Protein AF-A0A1G2I3B7-F1 (afdb_monomer_lite)

Foldseek 3Di:
DDWDFDDDPNRGFKIKDALPNQDAAKDWSDDPPFLDTRIGHDYDPPDDDDDDDDDDDDDDDPAKKKKKAWQAAKKKKFTAAQVRHGRDIDIGHHRMMMTGGHGDIDIDGPDPPTDMDMDMDDDDPDDVVHDDDD

Secondary structure (DSSP, 8-state):
---EEEEETTEEEEEEE-GGG--SEEEESS-TTSSS--EEEEPPTT--PPP--PPP------S--EEEEEEESEEEEEEE-TTS-EEEEEEEETT-EEEE-SSEEEEEE-STT-EEEEEE-SS---HHHH----

Structure (mmCIF, N/CA/C/O backbone):
data_AF-A0A1G2I3B7-F1
#
_entry.id   AF-A0A1G2I3B7-F1
#
loop_
_atom_site.group_PDB
_atom_site.id
_atom_site.type_symbol
_atom_site.label_atom_id
_atom_site.label_alt_id
_atom_site.label_comp_id
_atom_site.label_asym_id
_atom_site.label_entity_id
_atom_site.label_seq_id
_atom_site.pdbx_PDB_ins_code
_atom_site.Cartn_x
_atom_site.Cartn_y
_atom_site.Cartn_z
_atom_site.occupancy
_atom_site.B_iso_or_equiv
_atom_site.auth_seq_id
_atom_site.auth_comp_id
_atom_site.auth_asym_id
_atom_site.auth_atom_id
_atom_site.pdbx_PDB_model_num
ATOM 1 N N . MET A 1 1 ? -14.885 -1.883 -4.931 1.00 84.38 1 MET A N 1
ATOM 2 C CA . MET A 1 1 ? -14.230 -1.188 -3.803 1.00 84.38 1 MET A CA 1
ATOM 3 C C . MET A 1 1 ? -13.898 0.222 -4.235 1.00 84.38 1 MET A C 1
ATOM 5 O O . MET A 1 1 ? -13.419 0.400 -5.355 1.00 84.38 1 MET A O 1
ATOM 9 N N . LYS A 1 2 ? -14.116 1.213 -3.370 1.00 89.56 2 LYS A N 1
ATOM 10 C CA . LYS A 1 2 ? -13.680 2.585 -3.633 1.00 89.56 2 LYS A CA 1
ATOM 11 C C . LYS A 1 2 ? -12.221 2.753 -3.206 1.00 89.56 2 LYS A C 1
ATOM 13 O O . LYS A 1 2 ? -11.805 2.272 -2.160 1.00 89.56 2 LYS A O 1
ATOM 18 N N . THR A 1 3 ? -11.433 3.403 -4.054 1.00 95.38 3 THR A N 1
ATOM 19 C CA . THR A 1 3 ? -10.008 3.654 -3.808 1.00 95.38 3 THR A CA 1
ATOM 20 C C . THR A 1 3 ? -9.646 5.054 -4.261 1.00 95.38 3 THR A C 1
ATOM 22 O O . THR A 1 3 ? -10.092 5.486 -5.329 1.00 95.38 3 THR A O 1
ATOM 25 N N . GLU A 1 4 ? -8.776 5.729 -3.523 1.00 97.25 4 GLU A N 1
ATOM 26 C CA . GLU A 1 4 ? -8.125 6.950 -3.986 1.00 97.25 4 GLU A CA 1
ATOM 27 C C . GLU A 1 4 ? -6.779 6.590 -4.620 1.00 97.25 4 GLU A C 1
ATOM 29 O O . GLU A 1 4 ? -5.883 6.095 -3.942 1.00 97.25 4 GLU A O 1
ATOM 34 N N . LYS A 1 5 ? -6.624 6.839 -5.923 1.00 97.56 5 LYS A N 1
ATOM 35 C CA . LYS A 1 5 ? -5.349 6.652 -6.629 1.00 97.56 5 LYS A CA 1
ATOM 36 C C . LYS A 1 5 ? -4.616 7.983 -6.737 1.00 97.56 5 LYS A C 1
ATOM 38 O O . LYS A 1 5 ? -5.190 8.973 -7.186 1.00 97.56 5 LYS A O 1
ATOM 43 N N . ILE A 1 6 ? -3.343 7.986 -6.368 1.00 98.06 6 ILE A N 1
ATOM 44 C CA . ILE A 1 6 ? -2.450 9.144 -6.435 1.00 98.06 6 ILE A CA 1
ATOM 45 C C . ILE A 1 6 ? -1.534 8.923 -7.633 1.00 98.06 6 ILE A C 1
ATOM 47 O O . ILE A 1 6 ? -0.735 7.988 -7.638 1.00 98.06 6 ILE A O 1
ATOM 51 N N . ILE A 1 7 ? -1.718 9.736 -8.675 1.00 97.56 7 ILE A N 1
ATOM 52 C CA . ILE A 1 7 ? -1.172 9.488 -10.013 1.00 97.56 7 ILE A CA 1
ATOM 53 C C . ILE A 1 7 ? -0.323 10.676 -10.458 1.00 97.56 7 ILE A C 1
ATOM 55 O O . ILE A 1 7 ? -0.817 11.802 -10.475 1.00 97.56 7 ILE A O 1
ATOM 59 N N . ASP A 1 8 ? 0.907 10.402 -10.888 1.00 96.94 8 ASP A N 1
ATOM 60 C CA . ASP A 1 8 ? 1.807 11.361 -11.528 1.00 96.94 8 ASP A CA 1
ATOM 61 C C . ASP A 1 8 ? 2.141 10.888 -12.951 1.00 96.94 8 ASP A C 1
ATOM 63 O O . ASP A 1 8 ? 2.674 9.801 -13.136 1.00 96.94 8 ASP A O 1
ATOM 67 N N . ASN A 1 9 ? 1.785 11.666 -13.978 1.00 92.19 9 ASN A N 1
ATOM 68 C CA . ASN A 1 9 ? 2.050 11.349 -15.395 1.00 92.19 9 ASN A CA 1
ATOM 69 C C . ASN A 1 9 ? 1.686 9.906 -15.827 1.00 92.19 9 ASN A C 1
ATOM 71 O O . ASN A 1 9 ? 2.438 9.253 -16.546 1.00 92.19 9 ASN A O 1
ATOM 75 N N . ASN A 1 10 ? 0.509 9.419 -15.414 1.00 91.88 10 ASN A N 1
ATOM 76 C CA . ASN A 1 10 ? 0.007 8.042 -15.601 1.00 91.88 10 ASN A CA 1
ATOM 77 C C . ASN A 1 10 ? 0.694 6.955 -14.755 1.00 91.88 10 ASN A C 1
ATOM 79 O O . ASN A 1 10 ? 0.308 5.791 -14.845 1.00 91.88 10 ASN A O 1
ATOM 83 N N . ASN A 1 11 ? 1.654 7.314 -13.907 1.00 92.56 11 ASN A N 1
ATOM 84 C CA . ASN A 1 11 ? 2.264 6.416 -12.940 1.00 92.56 11 ASN A CA 1
ATOM 85 C C . ASN A 1 11 ? 1.489 6.465 -11.616 1.00 92.56 11 ASN A C 1
ATOM 87 O O . ASN A 1 11 ? 1.306 7.537 -11.039 1.00 92.56 11 ASN A O 1
ATOM 91 N N . ILE A 1 12 ? 1.011 5.321 -11.125 1.00 96.69 12 ILE A N 1
ATOM 92 C CA . ILE A 1 12 ? 0.327 5.260 -9.827 1.00 96.69 12 ILE A CA 1
ATOM 93 C C . ILE A 1 12 ? 1.397 5.230 -8.740 1.00 96.69 12 ILE A C 1
ATOM 95 O O . ILE A 1 12 ? 2.092 4.230 -8.587 1.00 96.69 12 ILE A O 1
ATOM 99 N N . LEU A 1 13 ? 1.525 6.308 -7.974 1.00 97.62 13 LEU A N 1
ATOM 100 C CA . LEU A 1 13 ? 2.475 6.384 -6.863 1.00 97.62 13 LEU A CA 1
ATOM 101 C C . LEU A 1 13 ? 1.954 5.593 -5.663 1.00 97.62 13 LEU A C 1
ATOM 103 O O . LEU A 1 13 ? 2.640 4.719 -5.135 1.00 97.62 13 LEU A O 1
ATOM 107 N N . ALA A 1 14 ? 0.706 5.862 -5.277 1.00 98.31 14 ALA A N 1
ATOM 108 C CA . ALA A 1 14 ? 0.060 5.206 -4.152 1.00 98.31 14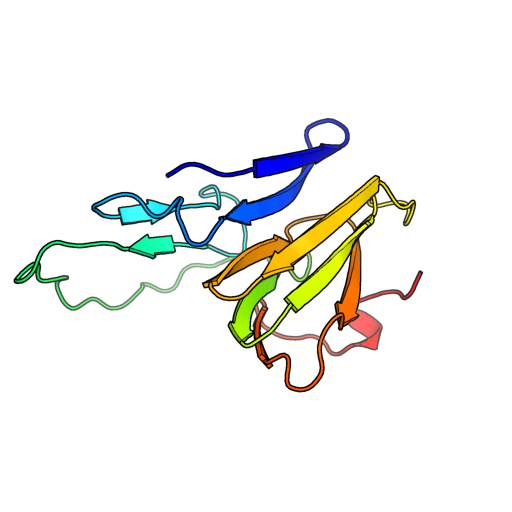 ALA A CA 1
ATOM 109 C C . ALA A 1 14 ? -1.449 5.033 -4.363 1.00 98.31 14 ALA A C 1
ATOM 111 O O . ALA A 1 14 ? -2.078 5.748 -5.149 1.00 98.31 14 ALA A O 1
ATOM 112 N N . ILE A 1 15 ? -2.033 4.091 -3.628 1.00 98.31 15 ILE A N 1
ATOM 113 C CA . ILE A 1 15 ? -3.468 3.820 -3.577 1.00 98.31 15 ILE A CA 1
ATOM 114 C C . ILE A 1 15 ? -3.892 3.794 -2.114 1.00 98.31 15 ILE A C 1
ATOM 116 O O . ILE A 1 15 ? -3.324 3.052 -1.315 1.00 98.31 15 ILE A O 1
ATOM 120 N N . ILE A 1 16 ? -4.892 4.596 -1.768 1.00 98.50 16 ILE A N 1
ATOM 121 C CA . ILE A 1 16 ? -5.444 4.670 -0.419 1.00 98.50 16 ILE A CA 1
ATOM 122 C C . ILE A 1 16 ? -6.801 3.976 -0.399 1.00 98.50 16 ILE A C 1
ATOM 124 O O . ILE A 1 16 ? -7.661 4.237 -1.247 1.00 98.50 16 ILE A O 1
ATOM 128 N N . VAL A 1 17 ? -6.980 3.096 0.581 1.00 98.12 17 VAL A N 1
ATOM 129 C CA . VAL A 1 17 ? -8.239 2.405 0.863 1.00 98.12 17 VAL A CA 1
ATOM 130 C C . VAL A 1 17 ? -8.671 2.794 2.267 1.00 98.12 17 VAL A C 1
ATOM 132 O O . VAL A 1 17 ? -7.965 2.492 3.233 1.00 98.12 17 VAL A O 1
ATOM 135 N N . ARG A 1 18 ? -9.809 3.483 2.375 1.00 97.88 18 ARG A N 1
ATOM 136 C CA . ARG A 1 18 ? -10.359 3.879 3.672 1.00 97.88 18 ARG A CA 1
ATOM 137 C C . ARG A 1 18 ? -11.039 2.705 4.357 1.00 97.88 18 ARG A C 1
ATOM 139 O O . ARG A 1 18 ? -11.548 1.800 3.689 1.00 97.88 18 ARG A O 1
ATOM 146 N N . SER A 1 19 ? -11.054 2.728 5.685 1.00 96.06 19 SER A N 1
ATOM 147 C CA . SER A 1 19 ? -11.672 1.684 6.511 1.00 96.06 19 SER A CA 1
ATOM 148 C C . SER A 1 19 ? -13.129 1.379 6.114 1.00 96.06 19 SER A C 1
ATOM 150 O O . SER A 1 19 ? -13.560 0.227 6.127 1.00 96.06 19 SER A O 1
ATOM 152 N N . GLU A 1 20 ? -13.870 2.403 5.694 1.00 94.88 20 GLU A N 1
ATOM 153 C CA . GLU A 1 20 ? -15.276 2.349 5.299 1.00 94.88 20 GLU A CA 1
ATOM 154 C C . GLU A 1 20 ? -15.514 1.910 3.845 1.00 94.88 20 GLU A C 1
ATOM 156 O O . GLU A 1 20 ? -16.644 1.587 3.483 1.00 94.88 20 GLU A O 1
ATOM 161 N N . ASP A 1 21 ? -14.474 1.872 3.008 1.00 95.12 21 ASP A N 1
ATOM 162 C CA . ASP A 1 21 ? -14.594 1.623 1.564 1.00 95.12 21 ASP A CA 1
ATOM 163 C C . ASP A 1 21 ? -14.543 0.122 1.194 1.00 95.12 21 ASP A C 1
ATOM 165 O O . ASP A 1 21 ? -14.548 -0.250 0.013 1.00 95.12 21 ASP A O 1
ATOM 169 N N . TRP A 1 22 ? -14.510 -0.763 2.196 1.00 92.62 22 TRP A N 1
ATOM 170 C CA . TRP A 1 22 ? -14.508 -2.215 2.011 1.00 92.62 22 TRP A CA 1
ATOM 171 C C . TRP A 1 22 ? -15.869 -2.708 1.505 1.00 92.62 22 TRP A C 1
ATOM 173 O O . TRP A 1 22 ? -16.856 -2.779 2.239 1.00 92.62 22 TRP A O 1
ATOM 183 N N . GLU A 1 23 ? -15.913 -3.128 0.246 1.00 93.38 23 GLU A N 1
ATOM 184 C CA . GLU A 1 23 ? -17.123 -3.667 -0.375 1.00 93.38 23 GLU A CA 1
ATOM 185 C C . GLU A 1 23 ? -17.269 -5.178 -0.179 1.00 93.38 23 GLU A C 1
ATOM 187 O O . GLU A 1 23 ? -16.281 -5.909 -0.084 1.00 93.38 23 GLU A O 1
ATOM 192 N N . VAL A 1 24 ? -18.521 -5.648 -0.176 1.00 94.62 24 VAL A N 1
ATOM 193 C CA . VAL A 1 24 ? -18.857 -7.074 -0.075 1.00 94.62 24 VAL A CA 1
ATOM 194 C C . VAL A 1 24 ? -18.160 -7.874 -1.180 1.00 94.62 24 VAL A C 1
ATOM 196 O O . VAL A 1 24 ? -18.159 -7.486 -2.347 1.00 94.62 24 VAL A O 1
ATOM 199 N N . GLY A 1 25 ? -17.606 -9.031 -0.816 1.00 95.81 25 GLY A N 1
ATOM 200 C CA . GLY A 1 25 ? -16.938 -9.948 -1.738 1.00 95.81 25 GLY A CA 1
ATOM 201 C C . GLY A 1 25 ? -15.416 -9.803 -1.761 1.00 95.81 25 GLY A C 1
ATOM 202 O O . GLY A 1 25 ? -14.801 -9.502 -0.741 1.00 95.81 25 GLY A O 1
ATOM 203 N N . LEU A 1 26 ? -14.822 -10.095 -2.923 1.00 95.44 26 LEU A N 1
ATOM 204 C CA . LEU A 1 26 ? -13.388 -10.011 -3.209 1.00 95.44 26 LEU A CA 1
ATOM 205 C C . LEU A 1 26 ? -13.111 -8.770 -4.045 1.00 95.44 26 LEU A C 1
ATOM 207 O O . LEU A 1 26 ? -13.615 -8.664 -5.160 1.00 95.44 26 LEU A O 1
ATOM 211 N N . ASN A 1 27 ? -12.269 -7.883 -3.536 1.00 95.19 27 ASN A N 1
ATOM 212 C CA . ASN A 1 27 ? -11.826 -6.694 -4.244 1.00 95.19 27 ASN A CA 1
ATOM 213 C C . ASN A 1 27 ? -10.299 -6.600 -4.219 1.00 95.19 27 ASN A C 1
ATOM 215 O O . ASN A 1 27 ? -9.656 -7.159 -3.334 1.00 95.19 27 ASN A O 1
ATOM 219 N N . PHE A 1 28 ? -9.728 -5.865 -5.169 1.00 95.50 28 PHE A N 1
ATOM 220 C CA . PHE A 1 28 ? -8.297 -5.580 -5.223 1.00 95.50 28 PHE A CA 1
ATOM 221 C C . PHE A 1 28 ? -8.076 -4.080 -5.381 1.00 95.50 28 PHE A C 1
ATOM 223 O O . PHE A 1 28 ? -8.786 -3.423 -6.143 1.00 95.50 28 PHE A O 1
ATOM 230 N N . ALA A 1 29 ? -7.117 -3.537 -4.629 1.00 95.19 29 ALA A N 1
ATOM 231 C CA . ALA A 1 29 ? -6.660 -2.159 -4.810 1.00 95.19 29 ALA A CA 1
ATOM 232 C C . ALA A 1 29 ? -5.600 -2.084 -5.917 1.00 95.19 29 ALA A C 1
ATOM 234 O O . ALA A 1 29 ? -5.562 -1.115 -6.673 1.00 95.19 29 ALA A O 1
ATOM 235 N N . SER A 1 30 ? -4.775 -3.127 -6.013 1.00 94.19 30 SER A N 1
ATOM 236 C CA . SER A 1 30 ? -3.751 -3.333 -7.036 1.00 94.19 30 SER A CA 1
ATOM 237 C C . SER A 1 30 ? -4.342 -3.808 -8.367 1.00 94.19 30 SER A C 1
ATOM 239 O O . SER A 1 30 ? -5.437 -4.368 -8.421 1.00 94.19 30 SER A O 1
ATOM 241 N N . SER A 1 31 ? -3.584 -3.606 -9.438 1.00 92.56 31 SER A N 1
ATOM 242 C CA . SER A 1 31 ? -3.773 -4.220 -10.754 1.00 92.56 31 SER A CA 1
ATOM 243 C C . SER A 1 31 ? -2.969 -5.515 -10.883 1.00 92.56 31 SER A C 1
ATOM 245 O O . SER A 1 31 ? -2.034 -5.721 -10.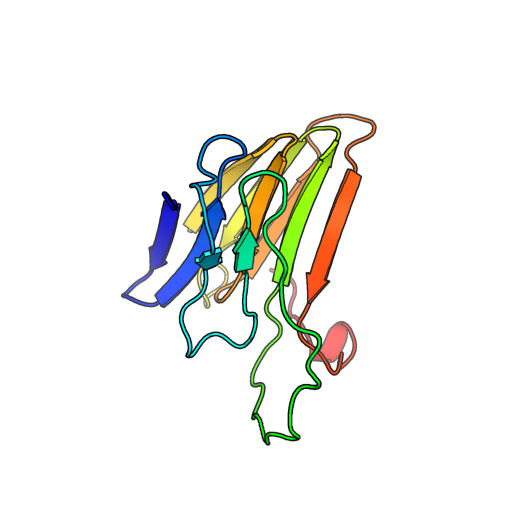120 1.00 92.56 31 SER A O 1
ATOM 247 N N . ASP A 1 32 ? -3.277 -6.360 -11.869 1.00 91.12 32 ASP A N 1
ATOM 248 C CA . ASP A 1 32 ? -2.580 -7.642 -12.096 1.00 91.12 32 ASP A CA 1
ATOM 249 C C . ASP A 1 32 ? -1.073 -7.491 -12.398 1.00 91.12 32 ASP A C 1
ATOM 251 O O . ASP A 1 32 ? -0.301 -8.422 -12.169 1.00 91.12 32 ASP A O 1
ATOM 255 N N . GLU A 1 33 ? -0.650 -6.316 -12.872 1.00 89.44 33 GLU A N 1
ATOM 256 C CA . GLU A 1 33 ? 0.746 -5.998 -13.208 1.00 89.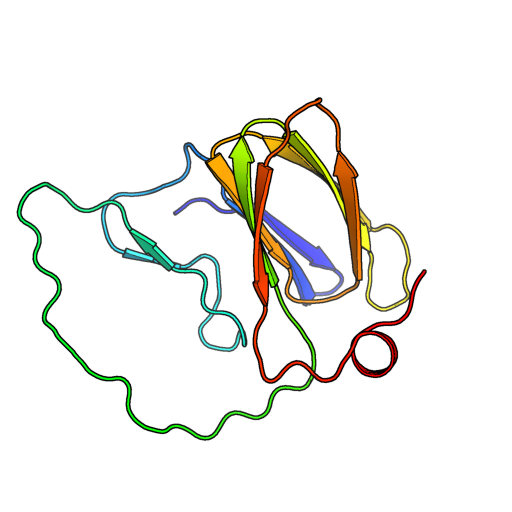44 33 GLU A CA 1
ATOM 257 C C . GLU A 1 33 ? 1.559 -5.496 -11.999 1.00 89.44 33 GLU A C 1
ATOM 259 O O . GLU A 1 33 ? 2.787 -5.410 -12.066 1.00 89.44 33 GLU A O 1
ATOM 264 N N . ASP A 1 34 ? 0.903 -5.166 -10.880 1.00 91.06 34 ASP A N 1
ATOM 265 C CA . ASP A 1 34 ? 1.590 -4.712 -9.671 1.00 91.06 34 ASP A CA 1
ATOM 266 C C . ASP A 1 34 ? 2.286 -5.882 -8.960 1.00 91.06 34 ASP A C 1
ATOM 268 O O . ASP A 1 34 ? 1.710 -6.959 -8.754 1.00 91.06 34 ASP A O 1
ATOM 272 N N . PHE A 1 35 ? 3.527 -5.657 -8.512 1.00 90.75 35 PHE A N 1
ATOM 273 C CA . PHE A 1 35 ? 4.305 -6.677 -7.800 1.00 90.75 35 PHE A CA 1
ATOM 274 C C . PHE A 1 35 ? 3.724 -7.024 -6.436 1.00 90.75 35 PHE A C 1
ATOM 276 O O . PHE A 1 35 ? 3.926 -8.144 -5.955 1.00 90.75 35 PHE A O 1
ATOM 283 N N . ILE A 1 36 ? 3.012 -6.083 -5.816 1.00 93.81 36 ILE A N 1
ATOM 284 C CA . ILE A 1 36 ? 2.216 -6.336 -4.625 1.00 93.81 36 ILE A CA 1
ATOM 285 C C . ILE A 1 36 ? 0.731 -6.404 -4.984 1.00 93.81 36 ILE A C 1
ATOM 287 O O . ILE A 1 36 ? 0.148 -5.466 -5.521 1.00 93.81 36 ILE A O 1
ATOM 291 N N . GLN A 1 37 ? 0.113 -7.539 -4.659 1.00 93.62 37 GLN A N 1
ATOM 292 C CA . GLN A 1 37 ? -1.324 -7.744 -4.811 1.00 93.62 37 GLN A CA 1
ATOM 293 C C . GLN A 1 37 ? -2.023 -7.453 -3.481 1.00 93.62 37 GLN A C 1
ATOM 295 O O . GLN A 1 37 ? -1.887 -8.215 -2.523 1.00 93.62 37 GLN A O 1
ATOM 300 N N . ALA A 1 38 ? -2.771 -6.353 -3.417 1.00 95.25 38 ALA A N 1
ATOM 301 C CA . ALA A 1 38 ? -3.503 -5.927 -2.229 1.00 95.25 38 ALA A CA 1
ATOM 302 C C . ALA A 1 38 ? -4.991 -6.286 -2.371 1.00 95.25 38 ALA A C 1
ATOM 304 O O . ALA A 1 38 ? -5.785 -5.517 -2.922 1.00 95.25 38 ALA A O 1
ATOM 305 N N . GLY A 1 39 ? -5.345 -7.486 -1.903 1.00 95.62 39 GLY A N 1
ATOM 306 C CA . GLY A 1 39 ? -6.713 -8.004 -1.891 1.00 95.62 39 GLY A CA 1
ATOM 307 C C . GLY A 1 39 ? -7.459 -7.691 -0.589 1.00 95.62 39 GLY A C 1
ATOM 308 O O . GLY A 1 39 ? -6.909 -7.843 0.498 1.00 95.62 39 GLY A O 1
ATOM 309 N N . PHE A 1 40 ? -8.730 -7.310 -0.709 1.00 95.88 40 PHE A N 1
ATOM 310 C CA . PHE A 1 40 ? -9.622 -6.915 0.384 1.00 95.88 40 PHE A CA 1
ATOM 311 C C . PHE A 1 40 ? -10.907 -7.726 0.325 1.00 95.88 40 PHE A C 1
ATOM 313 O O . PHE A 1 40 ? -11.585 -7.754 -0.709 1.00 95.88 40 PHE A O 1
ATOM 320 N N . TRP A 1 41 ? -11.222 -8.431 1.413 1.00 94.69 41 TRP A N 1
ATOM 321 C CA . TRP A 1 41 ? -12.334 -9.379 1.454 1.00 94.69 41 TRP A CA 1
ATOM 322 C C . TRP A 1 41 ? -13.333 -8.989 2.537 1.00 94.69 41 TRP A C 1
ATOM 324 O O . TRP A 1 41 ? -12.967 -8.841 3.700 1.00 94.69 41 TRP A O 1
ATOM 334 N N . ASN A 1 42 ? -14.606 -8.909 2.166 1.00 94.94 42 ASN A N 1
ATOM 335 C CA . ASN A 1 42 ? -15.719 -8.726 3.092 1.00 94.94 42 ASN A CA 1
ATOM 336 C C . ASN A 1 42 ? -16.832 -9.711 2.719 1.00 94.94 42 ASN A C 1
ATOM 338 O O . ASN A 1 42 ? -17.789 -9.380 2.020 1.00 94.94 42 ASN A O 1
ATOM 342 N N . TYR A 1 43 ? -16.652 -10.977 3.086 1.00 96.19 43 TYR A N 1
ATOM 343 C CA . TYR A 1 43 ? -17.607 -12.024 2.739 1.00 96.19 43 TYR A CA 1
ATOM 344 C C . TYR A 1 43 ? -18.711 -12.176 3.780 1.00 96.19 43 TYR A C 1
ATOM 346 O O . TYR A 1 43 ? -18.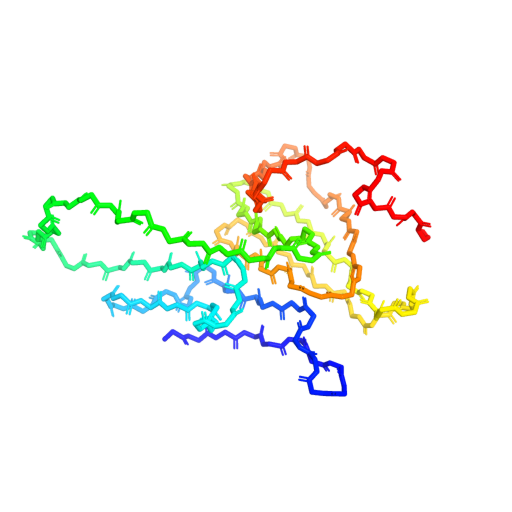482 -12.062 4.984 1.00 96.19 43 TYR A O 1
ATOM 354 N N . GLU A 1 44 ? -19.895 -12.556 3.306 1.00 96.25 44 GLU A N 1
ATOM 355 C CA . GLU A 1 44 ? -20.977 -12.988 4.180 1.00 96.25 44 GLU A CA 1
ATOM 356 C C . GLU A 1 44 ? -20.606 -14.248 4.974 1.00 96.25 44 GLU A C 1
ATOM 358 O O . GLU A 1 44 ? -19.819 -15.107 4.547 1.00 96.25 44 GLU A O 1
ATOM 363 N N . LYS A 1 45 ? -21.234 -14.380 6.145 1.00 97.31 45 LYS A N 1
ATOM 364 C CA . LYS A 1 45 ? -21.048 -15.521 7.039 1.00 97.31 45 LYS A CA 1
ATOM 365 C C . LYS A 1 45 ? -21.321 -16.837 6.304 1.00 97.31 45 LYS A C 1
ATOM 367 O O . LYS A 1 45 ? -22.388 -17.036 5.737 1.00 97.31 45 LYS A O 1
ATOM 372 N N . GLY A 1 46 ? -20.376 -17.769 6.402 1.00 97.19 46 GLY A N 1
ATOM 373 C CA . GLY A 1 46 ? -20.488 -19.105 5.810 1.00 97.19 46 GLY A CA 1
ATOM 374 C C . GLY A 1 46 ? -19.854 -19.239 4.425 1.00 97.19 46 GLY A C 1
ATOM 375 O O . GLY A 1 46 ? -19.734 -20.364 3.940 1.00 97.19 46 GLY A O 1
ATOM 376 N N . LYS A 1 47 ? -19.380 -18.146 3.806 1.00 97.38 47 LYS A N 1
ATOM 377 C CA . LYS A 1 47 ? -18.552 -18.241 2.599 1.00 97.38 47 LYS A CA 1
ATOM 378 C C . LYS A 1 47 ? -17.295 -19.062 2.892 1.00 97.38 47 LYS A C 1
ATOM 380 O O . LYS A 1 47 ? -16.540 -18.758 3.810 1.00 97.38 47 LYS A O 1
ATOM 385 N N . GLN A 1 48 ? -17.059 -20.079 2.071 1.00 96.31 48 GLN A N 1
ATOM 386 C CA . GLN A 1 48 ? -15.837 -20.875 2.103 1.00 96.31 48 GLN A CA 1
ATOM 387 C C . GLN A 1 48 ? -14.943 -20.501 0.923 1.00 96.31 48 GLN A C 1
ATOM 389 O O . GLN A 1 48 ? -15.406 -20.398 -0.217 1.00 96.31 48 GLN A O 1
ATOM 394 N N . LEU A 1 49 ? -13.657 -20.309 1.209 1.00 95.44 49 LEU A N 1
ATOM 395 C CA . LEU A 1 49 ? -12.603 -20.228 0.206 1.00 95.44 49 LEU A CA 1
ATOM 396 C C . LEU A 1 49 ? -11.936 -21.595 0.145 1.00 95.44 49 LEU A C 1
ATOM 398 O O . LEU A 1 49 ? -11.471 -22.103 1.166 1.00 95.44 49 LEU A O 1
ATOM 402 N N . LEU A 1 50 ? -11.950 -22.215 -1.034 1.00 97.06 50 LEU A N 1
ATOM 403 C CA . LEU A 1 50 ? -11.395 -23.553 -1.194 1.00 97.06 50 LEU A CA 1
ATOM 404 C C . LEU A 1 50 ? -9.878 -23.527 -0.936 1.00 97.06 50 LEU A C 1
ATOM 406 O O . LEU A 1 50 ? -9.200 -22.627 -1.447 1.00 97.06 50 LEU A O 1
ATOM 410 N N . PRO A 1 51 ? -9.332 -24.501 -0.183 1.00 97.69 51 PRO A N 1
ATOM 411 C CA . PRO A 1 51 ? -7.893 -24.632 -0.002 1.00 97.69 51 PRO A CA 1
ATOM 412 C C . PRO A 1 51 ? -7.180 -24.773 -1.349 1.00 97.69 51 PRO A C 1
ATOM 414 O O . PRO A 1 51 ? -7.613 -25.541 -2.208 1.00 97.69 51 PRO A O 1
ATOM 417 N N . HIS A 1 52 ? -6.081 -24.048 -1.529 1.00 97.50 52 HIS A N 1
ATOM 418 C CA . HIS A 1 52 ? -5.250 -24.118 -2.727 1.00 97.50 52 HIS A CA 1
ATOM 419 C C . HIS A 1 52 ? -3.791 -23.801 -2.389 1.00 97.50 52 HIS A C 1
ATOM 421 O O . HIS A 1 52 ? -3.491 -23.215 -1.351 1.00 97.50 52 HIS A O 1
ATOM 427 N N . ILE A 1 53 ? -2.886 -24.209 -3.278 1.00 97.44 53 ILE A N 1
ATOM 428 C CA . ILE A 1 53 ? -1.458 -23.890 -3.227 1.00 97.44 53 ILE A CA 1
ATOM 429 C C . ILE A 1 53 ? -1.141 -23.086 -4.485 1.00 97.44 53 ILE A C 1
ATOM 431 O O . ILE A 1 53 ? -1.576 -23.448 -5.580 1.00 97.44 53 ILE A O 1
ATOM 435 N N . HIS A 1 54 ? -0.405 -21.987 -4.337 1.00 96.00 54 HIS A N 1
ATOM 436 C CA . HIS A 1 54 ? 0.055 -21.216 -5.486 1.00 96.00 54 HIS A CA 1
ATOM 437 C C . HIS A 1 54 ? 1.139 -21.984 -6.247 1.00 96.00 54 HIS A C 1
ATOM 439 O O . HIS A 1 54 ? 2.057 -22.540 -5.645 1.00 96.00 54 HIS A O 1
ATOM 445 N N . LEU A 1 55 ? 1.029 -22.000 -7.575 1.00 97.12 55 LEU A N 1
ATOM 446 C CA . LEU A 1 55 ? 2.031 -22.606 -8.446 1.00 97.12 55 LEU A CA 1
ATOM 447 C C . LEU A 1 55 ? 3.294 -21.743 -8.497 1.00 97.12 55 LEU A C 1
ATOM 449 O O . LEU A 1 55 ? 3.233 -20.517 -8.364 1.00 97.12 55 LEU A O 1
ATOM 453 N N . GLU A 1 56 ? 4.434 -22.387 -8.741 1.00 96.06 56 GLU A N 1
ATOM 454 C CA . GLU A 1 56 ? 5.665 -21.668 -9.042 1.00 96.06 56 GLU A CA 1
ATOM 455 C C . GLU A 1 56 ? 5.481 -20.827 -10.308 1.00 96.06 56 GLU A C 1
ATOM 457 O O . GLU A 1 56 ? 5.082 -21.320 -11.364 1.00 96.06 56 GLU A O 1
ATOM 462 N N . ALA A 1 57 ? 5.791 -19.540 -10.195 1.00 92.06 57 ALA A N 1
ATOM 463 C CA . ALA A 1 57 ? 5.760 -18.598 -11.299 1.00 92.06 57 ALA A CA 1
ATOM 464 C C . ALA A 1 57 ? 6.995 -17.706 -11.208 1.00 92.06 57 ALA A C 1
ATOM 466 O O . ALA A 1 57 ? 7.269 -17.113 -10.160 1.00 92.06 57 ALA A O 1
ATOM 467 N N . LYS A 1 58 ? 7.744 -17.609 -12.310 1.00 92.31 58 LYS A N 1
ATOM 468 C CA . LYS A 1 58 ? 8.862 -16.668 -12.410 1.00 92.31 58 LYS A CA 1
ATOM 469 C C . LYS A 1 58 ? 8.306 -15.248 -12.490 1.00 92.31 58 LYS A C 1
ATOM 471 O O . LYS A 1 58 ? 7.407 -14.989 -13.283 1.00 92.31 58 LYS A O 1
ATOM 476 N N . ARG A 1 59 ? 8.856 -14.352 -11.673 1.00 89.25 59 ARG A N 1
ATOM 477 C CA . ARG A 1 59 ? 8.538 -12.920 -11.639 1.00 89.25 59 ARG A CA 1
ATOM 478 C C . ARG A 1 59 ? 9.850 -12.148 -11.560 1.00 89.25 59 ARG A C 1
ATOM 480 O O . ARG A 1 59 ? 10.751 -12.568 -10.836 1.00 89.25 59 ARG A O 1
ATOM 487 N N . GLU A 1 60 ? 9.966 -11.060 -12.304 1.00 88.19 60 GLU A N 1
ATOM 488 C CA . GLU A 1 60 ? 11.101 -10.138 -12.216 1.00 88.19 60 GLU A CA 1
ATOM 489 C C . GLU A 1 60 ? 10.688 -8.955 -11.356 1.00 88.19 60 GLU A C 1
ATOM 491 O O . GLU A 1 60 ? 9.733 -8.296 -11.711 1.00 88.19 60 GLU A O 1
ATOM 496 N N . ILE A 1 61 ? 11.381 -8.677 -10.252 1.00 87.94 61 ILE A N 1
ATOM 497 C CA . ILE A 1 61 ? 11.036 -7.577 -9.346 1.00 87.94 61 ILE A CA 1
ATOM 498 C C . ILE A 1 61 ? 12.100 -6.495 -9.477 1.00 87.94 61 ILE A C 1
ATOM 500 O O . ILE A 1 61 ? 13.262 -6.725 -9.147 1.00 87.94 61 ILE A O 1
ATOM 504 N N . LEU A 1 62 ? 11.696 -5.318 -9.950 1.00 89.19 62 LEU A N 1
ATOM 505 C CA . LEU A 1 62 ? 12.622 -4.211 -10.213 1.00 89.19 62 LEU A CA 1
ATOM 506 C C . LEU A 1 62 ? 12.808 -3.279 -9.013 1.00 89.19 62 LEU A C 1
ATOM 508 O O . LEU A 1 62 ? 13.813 -2.577 -8.931 1.00 89.19 62 LEU A O 1
ATOM 512 N N . LYS A 1 63 ? 11.835 -3.250 -8.101 1.00 90.38 63 LYS A N 1
ATOM 513 C CA . LYS A 1 63 ? 11.846 -2.397 -6.913 1.00 90.38 63 LYS A CA 1
ATOM 514 C C . LYS A 1 63 ? 10.933 -2.931 -5.821 1.00 90.38 63 LYS A C 1
ATOM 516 O O . LYS A 1 63 ? 10.052 -3.761 -6.071 1.00 90.38 63 LYS A O 1
ATOM 521 N N . THR A 1 64 ? 11.147 -2.406 -4.625 1.00 93.62 64 THR A N 1
ATOM 522 C CA . THR A 1 64 ? 10.290 -2.659 -3.478 1.00 93.62 64 THR A CA 1
ATOM 523 C C . THR A 1 64 ? 9.036 -1.792 -3.550 1.00 93.62 64 THR A C 1
ATOM 525 O O . THR A 1 64 ? 9.098 -0.593 -3.808 1.00 93.62 64 THR A O 1
ATOM 528 N N . GLN A 1 65 ? 7.902 -2.440 -3.340 1.00 95.50 65 GLN A N 1
ATOM 529 C CA . GLN A 1 65 ? 6.566 -1.904 -3.153 1.00 95.50 65 GLN A CA 1
ATOM 530 C C . GLN A 1 65 ? 6.082 -2.363 -1.784 1.00 95.50 65 GLN A C 1
ATOM 532 O O . GLN A 1 65 ? 6.482 -3.424 -1.288 1.00 95.50 65 GLN A O 1
ATOM 537 N N . GLU A 1 66 ? 5.202 -1.587 -1.171 1.00 96.94 66 GLU A N 1
ATOM 538 C CA . GLU A 1 66 ? 4.750 -1.888 0.179 1.00 96.94 66 GLU A CA 1
ATOM 539 C C . GLU A 1 66 ? 3.291 -1.558 0.419 1.00 96.94 66 GLU A C 1
ATOM 541 O O . GLU A 1 66 ? 2.698 -0.690 -0.215 1.00 96.94 66 GLU A O 1
ATOM 546 N N . VAL A 1 67 ? 2.720 -2.280 1.371 1.00 98.38 67 VAL A N 1
ATOM 547 C CA . VAL A 1 67 ? 1.401 -2.028 1.924 1.00 98.38 67 VAL A CA 1
ATOM 548 C C . VAL A 1 67 ? 1.572 -1.736 3.400 1.00 98.38 67 VAL A C 1
ATOM 550 O O . VAL A 1 67 ? 2.232 -2.500 4.108 1.00 98.38 67 VAL A O 1
ATOM 553 N N . ILE A 1 68 ? 0.934 -0.670 3.869 1.00 98.69 68 ILE A N 1
ATOM 554 C CA . ILE A 1 68 ? 0.775 -0.404 5.293 1.00 98.69 68 ILE A CA 1
ATOM 555 C C . ILE A 1 68 ? -0.695 -0.495 5.676 1.00 98.69 68 ILE A C 1
ATOM 557 O O . ILE A 1 68 ? -1.557 0.009 4.961 1.00 98.69 68 ILE A O 1
ATOM 561 N N . PHE A 1 69 ? -0.971 -1.100 6.823 1.00 98.69 69 PHE A N 1
ATOM 562 C CA . PHE A 1 69 ? -2.287 -1.125 7.448 1.00 98.69 69 PHE A CA 1
ATOM 563 C C . PHE A 1 69 ? -2.197 -0.496 8.835 1.00 98.69 69 PHE A C 1
ATOM 565 O O . PHE A 1 69 ? -1.390 -0.927 9.670 1.00 98.69 69 PHE A O 1
ATOM 572 N N . VAL A 1 70 ? -3.033 0.508 9.093 1.00 98.75 70 VAL A N 1
ATOM 573 C CA . VAL A 1 70 ? -3.074 1.184 10.389 1.00 98.75 70 VAL A CA 1
ATOM 574 C C . VAL A 1 70 ? -3.918 0.359 11.352 1.00 98.75 70 VAL A C 1
ATOM 576 O O . VAL A 1 70 ? -5.146 0.377 11.317 1.00 98.75 70 VAL A O 1
ATOM 579 N N . LYS A 1 71 ? -3.264 -0.377 12.249 1.00 98.56 71 LYS A N 1
ATOM 580 C CA . LYS A 1 71 ? -3.961 -1.184 13.255 1.00 98.56 71 LYS A CA 1
ATOM 581 C C . LYS A 1 71 ? -4.549 -0.326 14.378 1.00 98.56 71 LYS A C 1
ATOM 583 O O . LYS A 1 71 ? -5.616 -0.658 14.887 1.00 98.56 71 LYS A O 1
ATOM 588 N N . ASN A 1 72 ? -3.841 0.728 14.781 1.00 98.56 72 ASN A N 1
ATOM 589 C CA . ASN A 1 72 ? -4.229 1.658 15.845 1.00 98.56 72 ASN A CA 1
ATOM 590 C C . ASN A 1 72 ? -3.556 3.022 15.622 1.00 98.56 72 ASN A C 1
ATOM 592 O O . ASN A 1 72 ? -2.417 3.045 15.155 1.00 98.56 72 ASN A O 1
ATOM 596 N N . GLY A 1 73 ? -4.212 4.117 16.013 1.00 98.50 73 GLY A N 1
ATOM 597 C CA . GLY A 1 73 ? -3.681 5.484 15.909 1.00 98.50 73 GLY A CA 1
ATOM 598 C C . GLY A 1 73 ? -3.753 6.064 14.495 1.00 98.50 73 GLY A C 1
ATOM 599 O O . GLY A 1 73 ? -4.638 5.697 13.714 1.00 98.50 73 GLY A O 1
ATOM 600 N N . SER A 1 74 ? -2.821 6.961 14.164 1.00 98.81 74 SER A N 1
ATOM 601 C CA . SER A 1 74 ? -2.774 7.632 12.862 1.00 98.81 74 SER A CA 1
ATOM 602 C C . SER A 1 74 ? -1.370 8.101 12.459 1.00 98.81 74 SER A C 1
ATOM 604 O O . SER A 1 74 ? -0.477 8.316 13.288 1.00 98.81 74 SER A O 1
ATOM 606 N N . LEU A 1 75 ? -1.161 8.246 11.149 1.00 98.81 75 LEU A N 1
ATOM 607 C CA . LEU A 1 75 ? 0.067 8.785 10.562 1.00 98.81 75 LEU A CA 1
ATOM 608 C C . LEU A 1 75 ? -0.227 9.645 9.332 1.00 98.81 75 LEU A C 1
ATOM 610 O O . LEU A 1 75 ? -1.233 9.439 8.655 1.00 98.81 75 LEU A O 1
ATOM 614 N N . ARG A 1 76 ? 0.685 10.560 8.998 1.00 98.81 76 ARG A N 1
ATOM 615 C CA . ARG A 1 76 ? 0.738 11.234 7.697 1.00 98.81 76 ARG A CA 1
ATOM 616 C C . ARG A 1 76 ? 1.734 10.512 6.799 1.00 98.81 76 ARG A C 1
ATOM 618 O O . ARG A 1 76 ? 2.896 10.363 7.164 1.00 98.81 76 ARG A O 1
ATOM 625 N N . ALA A 1 77 ? 1.286 10.089 5.625 1.00 98.75 77 ALA A N 1
ATOM 626 C CA . ALA A 1 77 ? 2.127 9.596 4.549 1.00 98.75 77 ALA A CA 1
ATOM 627 C C . ALA A 1 77 ? 2.432 10.735 3.572 1.00 98.75 77 ALA A C 1
ATOM 629 O O . ALA A 1 77 ? 1.529 11.261 2.922 1.00 98.75 77 ALA A O 1
ATOM 630 N N . ASP A 1 78 ? 3.704 11.098 3.463 1.00 98.69 78 ASP A N 1
ATOM 631 C CA . ASP A 1 78 ? 4.213 12.033 2.465 1.00 98.69 78 ASP A CA 1
ATOM 632 C C . ASP A 1 78 ? 4.651 11.236 1.237 1.00 98.69 78 ASP A C 1
ATOM 634 O O . ASP A 1 78 ? 5.486 10.345 1.348 1.00 98.69 78 ASP A O 1
ATOM 638 N N . ILE A 1 79 ? 4.071 11.526 0.076 1.00 98.56 79 ILE A N 1
ATOM 639 C CA . ILE A 1 79 ? 4.276 10.805 -1.185 1.00 98.56 79 ILE A CA 1
ATOM 640 C C . ILE A 1 79 ? 5.053 11.704 -2.134 1.00 98.56 79 ILE A C 1
ATOM 642 O O . ILE A 1 79 ? 4.711 12.875 -2.311 1.00 98.56 79 ILE A O 1
ATOM 646 N N . PHE A 1 80 ? 6.076 11.147 -2.769 1.00 98.25 80 PHE A N 1
ATOM 647 C CA . PHE A 1 80 ? 7.030 11.842 -3.620 1.00 98.25 80 PHE A CA 1
ATOM 648 C C . PHE A 1 80 ? 7.034 11.248 -5.031 1.00 98.25 80 PHE A C 1
ATOM 650 O O . PHE A 1 80 ? 6.795 10.054 -5.206 1.00 98.25 80 PHE A O 1
ATOM 657 N N . THR A 1 81 ? 7.349 12.069 -6.032 1.00 96.94 81 THR A N 1
ATOM 658 C CA . THR A 1 81 ? 7.603 11.607 -7.407 1.00 96.94 81 THR A CA 1
ATOM 659 C C . THR A 1 81 ? 8.886 10.770 -7.482 1.00 96.94 81 THR A C 1
ATOM 661 O O . THR A 1 81 ? 9.674 10.734 -6.532 1.00 96.94 81 THR A O 1
ATOM 664 N N . ASP A 1 82 ? 9.144 10.129 -8.625 1.00 92.62 82 ASP A N 1
ATOM 665 C CA . ASP A 1 82 ? 10.381 9.362 -8.857 1.00 92.62 82 ASP A CA 1
ATOM 666 C C . ASP A 1 82 ? 11.651 10.251 -8.810 1.00 92.62 82 ASP A C 1
ATOM 668 O O . ASP A 1 82 ? 12.747 9.773 -8.517 1.00 92.62 82 ASP A O 1
ATOM 672 N N . GLU A 1 83 ? 11.522 11.569 -9.015 1.00 94.12 83 GLU A N 1
ATOM 673 C CA . GLU A 1 83 ? 12.606 12.547 -8.834 1.00 94.12 83 GLU A CA 1
ATOM 674 C C . GLU A 1 83 ? 12.789 13.004 -7.375 1.00 94.12 83 GLU A C 1
ATOM 676 O O . GLU A 1 83 ? 13.644 13.850 -7.101 1.00 94.12 83 GLU A O 1
ATOM 681 N N . GLY A 1 84 ? 11.999 12.477 -6.436 1.00 95.38 84 GLY A N 1
ATOM 682 C CA . GLY A 1 84 ? 12.080 12.808 -5.013 1.00 95.38 84 GLY A CA 1
ATOM 683 C C . GLY A 1 84 ? 11.434 14.144 -4.635 1.00 95.38 84 GLY A C 1
ATOM 684 O O . GLY A 1 84 ? 11.773 14.717 -3.602 1.00 95.38 84 GLY A O 1
ATOM 685 N N . LYS A 1 85 ? 10.519 14.677 -5.454 1.00 97.06 85 LYS A N 1
ATOM 686 C CA . LYS A 1 85 ? 9.754 15.891 -5.121 1.00 97.06 85 LYS A CA 1
ATOM 687 C C . LYS A 1 85 ? 8.478 15.522 -4.383 1.00 97.06 85 LYS A C 1
ATOM 689 O O . LYS A 1 85 ? 7.772 14.626 -4.831 1.00 97.06 85 LYS A O 1
ATOM 694 N N . LEU A 1 86 ? 8.154 16.229 -3.298 1.00 98.00 86 LEU A N 1
ATOM 695 C CA . LEU A 1 86 ? 6.890 16.027 -2.588 1.00 98.00 86 LEU A CA 1
ATOM 696 C C . LEU A 1 86 ? 5.718 16.261 -3.552 1.00 98.00 86 LEU A C 1
ATOM 698 O O . LEU A 1 86 ? 5.603 17.333 -4.146 1.00 98.00 86 LEU A O 1
ATOM 702 N N . PHE A 1 87 ? 4.870 15.250 -3.696 1.00 98.12 87 PHE A N 1
ATOM 703 C CA . PHE A 1 87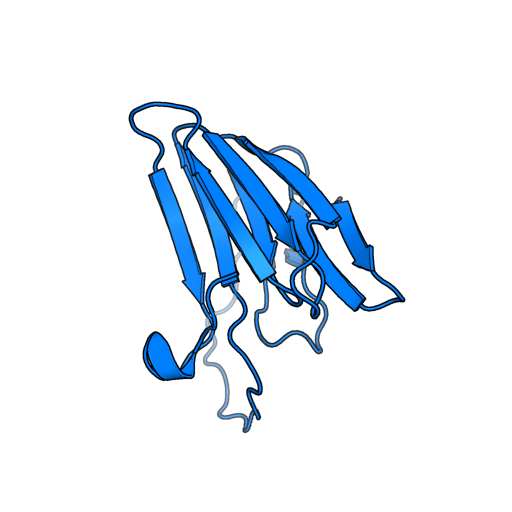 ? 3.708 15.251 -4.574 1.00 98.12 87 PHE A CA 1
ATOM 704 C C . PHE A 1 87 ? 2.417 15.485 -3.786 1.00 98.12 87 PHE A C 1
ATOM 706 O O . PHE A 1 87 ? 1.617 16.350 -4.143 1.00 98.12 87 PHE A O 1
ATOM 713 N N . LYS A 1 88 ? 2.207 14.729 -2.700 1.00 98.31 88 LYS A N 1
ATOM 714 C CA . LYS A 1 88 ? 1.003 14.820 -1.863 1.00 98.31 88 LYS A CA 1
ATOM 715 C C . LYS A 1 88 ? 1.257 14.267 -0.464 1.00 98.31 88 LYS A C 1
ATOM 717 O O . LYS A 1 88 ? 1.988 13.298 -0.326 1.00 98.31 88 LYS A O 1
ATOM 722 N N . SER A 1 89 ? 0.579 14.816 0.538 1.00 98.56 89 SER A N 1
ATOM 723 C CA . SER A 1 89 ? 0.502 14.230 1.879 1.00 98.56 89 SER A CA 1
ATOM 724 C C . SER A 1 89 ? -0.906 13.704 2.148 1.00 98.56 89 SER A C 1
ATOM 726 O O . SER A 1 89 ? -1.889 14.352 1.778 1.00 98.56 89 SER A O 1
ATOM 728 N N . VAL A 1 90 ? -1.014 12.536 2.780 1.00 98.56 90 VAL A N 1
ATOM 729 C CA . VAL A 1 90 ? -2.290 11.906 3.143 1.00 98.56 90 VAL A CA 1
ATOM 730 C C . VAL A 1 90 ? -2.232 11.395 4.571 1.00 98.56 90 VAL A C 1
ATOM 732 O O . VAL A 1 90 ? -1.333 10.640 4.923 1.00 98.56 90 VAL A O 1
ATOM 735 N N . GLU A 1 91 ? -3.209 11.769 5.388 1.00 98.75 91 GLU A N 1
ATOM 736 C CA . GLU A 1 91 ? -3.387 11.180 6.714 1.00 98.75 91 GLU A CA 1
ATOM 737 C C . GLU A 1 91 ? -4.141 9.852 6.605 1.00 98.75 91 GLU A C 1
ATOM 739 O O . GLU A 1 91 ? -5.120 9.732 5.858 1.00 98.75 91 GLU A O 1
ATOM 744 N N . LEU A 1 92 ? -3.650 8.850 7.329 1.00 98.75 92 LEU A N 1
ATOM 745 C CA . LEU A 1 92 ? -4.223 7.517 7.447 1.00 98.75 92 LEU A CA 1
ATOM 746 C C . LEU A 1 92 ? -4.541 7.260 8.913 1.00 98.75 92 LEU A C 1
ATOM 748 O O . LEU A 1 92 ? -3.677 7.420 9.779 1.00 98.75 92 LEU A O 1
ATOM 752 N N . HIS A 1 93 ? -5.772 6.839 9.172 1.00 98.69 93 HIS A N 1
ATOM 753 C CA . HIS A 1 93 ? -6.263 6.541 10.513 1.00 98.69 93 HIS A CA 1
ATOM 754 C C . HIS A 1 93 ? -6.479 5.041 10.685 1.00 98.69 93 HIS A C 1
ATOM 756 O O . HIS A 1 93 ? -6.347 4.264 9.742 1.00 98.69 93 HIS A O 1
ATOM 762 N N . GLN A 1 94 ? -6.813 4.624 11.903 1.00 98.69 94 GLN A N 1
ATOM 763 C CA . GLN A 1 94 ? -7.129 3.238 12.220 1.00 98.69 94 GLN A CA 1
ATOM 764 C C . GLN A 1 94 ? -8.080 2.596 11.193 1.00 98.69 94 GLN A C 1
ATOM 766 O O . GLN A 1 94 ? -9.177 3.085 10.946 1.00 98.69 94 GLN A O 1
ATOM 771 N N . GLY A 1 95 ? -7.665 1.451 10.650 1.00 98.19 95 GLY A N 1
ATOM 772 C CA . GLY A 1 95 ? -8.392 0.696 9.631 1.00 98.19 95 GLY A CA 1
ATOM 773 C C . GLY A 1 95 ? -8.035 1.069 8.190 1.00 98.19 95 GLY A C 1
ATOM 774 O O . GLY A 1 95 ? -8.305 0.273 7.289 1.00 98.19 95 GLY A O 1
ATOM 775 N N . ASP A 1 96 ? -7.396 2.217 7.957 1.00 98.62 96 ASP A N 1
ATOM 776 C CA . ASP A 1 96 ? -6.965 2.619 6.621 1.00 98.62 96 ASP A CA 1
ATOM 777 C C . ASP A 1 96 ? -5.771 1.787 6.140 1.00 98.62 96 ASP A C 1
ATOM 779 O O . ASP A 1 96 ? -4.936 1.304 6.916 1.00 98.62 96 ASP A O 1
ATOM 783 N N . THR A 1 97 ? -5.684 1.639 4.819 1.00 98.50 97 THR A N 1
ATOM 784 C CA . THR A 1 97 ? -4.583 0.959 4.137 1.00 98.50 97 THR A CA 1
ATOM 785 C C . THR A 1 97 ? -3.977 1.864 3.072 1.00 98.50 97 THR A C 1
ATOM 787 O O . THR A 1 97 ? -4.697 2.456 2.266 1.00 98.50 97 THR A O 1
ATOM 790 N N . GLY A 1 98 ? -2.648 1.945 3.043 1.00 98.44 98 GLY A N 1
ATOM 791 C CA . GLY A 1 98 ? -1.888 2.578 1.966 1.00 98.44 98 GLY A CA 1
ATOM 792 C C . GLY A 1 98 ? -1.114 1.529 1.175 1.00 98.44 98 GLY A C 1
ATOM 793 O O . GLY A 1 98 ? -0.408 0.720 1.769 1.00 98.44 98 GLY A O 1
ATOM 794 N N . VAL A 1 99 ? -1.241 1.539 -0.149 1.00 98.19 99 VAL A N 1
ATOM 795 C CA . VAL A 1 99 ? -0.477 0.699 -1.084 1.00 98.19 99 VAL A CA 1
ATOM 796 C C . VAL A 1 99 ? 0.459 1.612 -1.871 1.00 98.19 99 VAL A C 1
ATOM 798 O O . VAL A 1 99 ? -0.018 2.465 -2.612 1.00 98.19 99 VAL A O 1
ATOM 801 N N . PHE A 1 100 ? 1.770 1.456 -1.721 1.00 98.00 100 PHE A N 1
ATOM 802 C CA . PHE A 1 100 ? 2.795 2.312 -2.321 1.00 98.00 100 PHE A CA 1
ATOM 803 C C . PHE A 1 100 ? 3.540 1.530 -3.404 1.00 98.00 100 PHE A C 1
ATOM 805 O O . PHE A 1 100 ? 4.191 0.520 -3.126 1.00 98.00 100 PHE A O 1
ATOM 812 N N . LEU A 1 101 ? 3.394 1.977 -4.652 1.00 96.06 101 LEU A N 1
ATOM 813 C CA . LEU A 1 101 ? 3.792 1.231 -5.848 1.00 96.06 101 LEU A CA 1
ATOM 814 C C . LEU A 1 101 ? 4.993 1.856 -6.569 1.00 96.06 101 LEU A C 1
ATOM 816 O O . LEU A 1 101 ? 5.823 1.133 -7.128 1.00 96.06 101 LEU A O 1
ATOM 820 N N . ASN A 1 102 ? 5.072 3.189 -6.593 1.00 95.62 102 ASN A N 1
ATOM 821 C CA . ASN A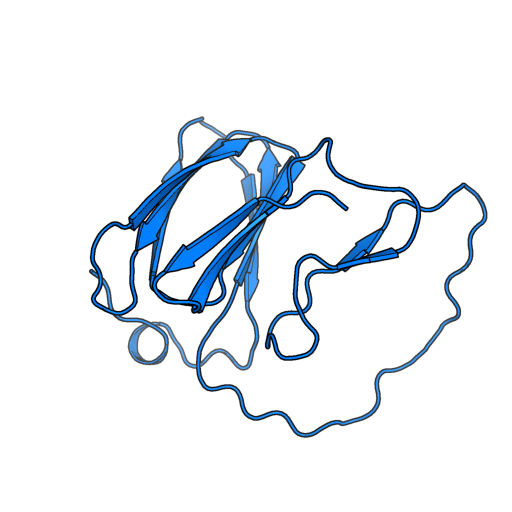 1 102 ? 6.075 3.957 -7.331 1.00 95.62 102 ASN A CA 1
ATOM 822 C C . ASN A 1 102 ? 6.426 5.260 -6.593 1.00 95.62 102 ASN A C 1
ATOM 824 O O . ASN A 1 102 ? 5.751 5.629 -5.633 1.00 95.62 102 ASN A O 1
ATOM 828 N N . GLY A 1 103 ? 7.454 5.975 -7.061 1.00 95.44 103 GLY A N 1
ATOM 829 C CA . GLY A 1 103 ? 7.946 7.171 -6.392 1.00 95.44 103 GLY A CA 1
ATOM 830 C C . GLY A 1 103 ? 8.668 6.859 -5.085 1.00 95.44 103 GLY A C 1
ATOM 831 O O . GLY A 1 103 ? 9.288 5.805 -4.924 1.00 95.44 103 GLY A O 1
ATOM 832 N N . GLY A 1 104 ? 8.592 7.802 -4.151 1.00 96.50 104 GLY A N 1
ATOM 833 C CA . GLY A 1 104 ? 9.075 7.636 -2.784 1.00 96.50 104 GLY A CA 1
ATOM 834 C C . GLY A 1 104 ? 7.991 7.974 -1.770 1.00 96.50 104 GLY A C 1
ATOM 835 O O . GLY A 1 104 ? 6.997 8.623 -2.095 1.00 96.50 104 GLY A O 1
ATOM 836 N N . HIS A 1 105 ? 8.199 7.581 -0.520 1.00 97.81 105 HIS A N 1
ATOM 837 C CA . HIS A 1 105 ? 7.299 7.942 0.567 1.00 97.81 105 HIS A CA 1
ATOM 838 C C . HIS A 1 105 ? 8.028 8.059 1.903 1.00 97.81 105 HIS A C 1
ATOM 840 O O . HIS A 1 105 ? 9.097 7.481 2.115 1.00 97.81 105 HIS A O 1
ATOM 846 N N . GLY A 1 106 ? 7.436 8.833 2.804 1.00 97.88 106 GLY A N 1
ATOM 847 C CA . GLY A 1 106 ? 7.855 8.998 4.190 1.00 97.88 106 GLY A CA 1
ATOM 848 C C . GLY A 1 106 ? 6.642 9.040 5.113 1.00 97.88 106 GLY A C 1
ATOM 849 O O . GLY A 1 106 ? 5.523 9.280 4.662 1.00 97.88 106 GLY A O 1
ATOM 850 N N . TYR A 1 107 ? 6.864 8.797 6.403 1.00 98.31 107 TYR A N 1
ATOM 851 C CA . TYR A 1 107 ? 5.794 8.738 7.394 1.00 98.31 107 TYR A CA 1
ATOM 852 C C . TYR A 1 107 ? 6.105 9.626 8.596 1.00 98.31 107 TYR A C 1
ATOM 854 O O . TYR A 1 107 ? 7.208 9.572 9.142 1.00 98.31 107 TYR A O 1
ATOM 862 N N . GLU A 1 108 ? 5.110 10.387 9.040 1.00 98.69 108 GLU A N 1
ATOM 863 C CA . GLU A 1 108 ? 5.105 11.089 10.323 1.00 98.69 108 GLU A CA 1
ATOM 864 C C . GLU A 1 108 ? 4.003 10.498 11.205 1.00 98.69 108 GLU A C 1
ATOM 866 O O . GLU A 1 108 ? 2.841 10.444 10.805 1.00 98.69 108 GLU A O 1
ATOM 871 N N . ILE A 1 109 ? 4.362 10.028 12.400 1.00 98.69 109 ILE A N 1
ATOM 872 C CA . ILE A 1 109 ? 3.395 9.496 13.364 1.00 98.69 109 ILE A CA 1
ATOM 873 C C . ILE A 1 109 ? 2.682 10.666 14.043 1.00 98.69 109 ILE A C 1
ATOM 875 O O . ILE A 1 109 ? 3.345 11.524 14.621 1.00 98.69 109 ILE A O 1
ATOM 879 N N . LEU A 1 110 ? 1.348 10.688 13.985 1.00 98.69 110 LEU A N 1
ATOM 880 C CA . LEU A 1 110 ? 0.539 11.804 14.494 1.00 98.69 110 LEU A CA 1
ATOM 881 C C . LEU A 1 110 ? 0.034 11.568 15.923 1.00 98.69 110 LEU A C 1
ATOM 883 O O . LEU A 1 110 ? -0.263 12.519 16.642 1.00 98.69 110 LEU A O 1
ATOM 887 N N . GLU A 1 111 ? -0.037 10.306 16.350 1.00 98.25 111 GLU A N 1
ATOM 888 C CA . GLU A 1 111 ? -0.564 9.911 17.657 1.00 98.25 111 GLU A CA 1
ATOM 889 C C . GLU A 1 111 ? 0.373 8.939 18.388 1.00 98.25 111 GLU A C 1
ATOM 891 O O . GLU A 1 111 ? 0.930 8.005 17.796 1.00 98.25 111 GLU A O 1
ATOM 896 N N . GLU A 1 112 ? 0.510 9.112 19.707 1.00 98.19 112 GLU A N 1
ATOM 897 C CA . GLU A 1 112 ? 1.203 8.144 20.561 1.00 98.19 112 GLU A CA 1
ATOM 898 C C . GLU A 1 112 ? 0.510 6.776 20.521 1.00 98.19 112 GLU A C 1
ATOM 900 O O . GLU A 1 112 ? -0.714 6.663 20.533 1.00 98.19 112 GLU A O 1
ATOM 905 N N . GLY A 1 113 ? 1.304 5.705 20.490 1.00 98.19 113 GLY A N 1
ATOM 906 C CA . GLY A 1 113 ? 0.762 4.346 20.420 1.00 98.19 113 GLY A CA 1
ATOM 907 C C . GLY A 1 113 ? 0.224 3.950 19.040 1.00 98.19 113 GLY A C 1
ATOM 908 O O . GLY A 1 113 ? -0.475 2.938 18.937 1.00 98.19 113 GLY A O 1
ATOM 909 N N . THR A 1 114 ? 0.560 4.692 17.979 1.00 98.75 114 THR A N 1
ATOM 910 C CA . THR A 1 114 ? 0.278 4.281 16.597 1.00 98.75 114 THR A CA 1
ATOM 911 C C . THR A 1 114 ? 0.962 2.950 16.273 1.00 98.75 114 THR A C 1
ATOM 913 O O . THR A 1 114 ? 2.149 2.754 16.542 1.00 98.75 114 THR A O 1
ATOM 916 N N . GLN A 1 115 ? 0.204 2.014 15.699 1.00 98.81 115 GLN A N 1
ATOM 917 C CA . GLN A 1 115 ? 0.659 0.670 15.342 1.00 98.81 115 GLN A CA 1
ATOM 918 C C . GLN A 1 115 ? 0.359 0.391 13.878 1.00 98.81 115 GLN A C 1
ATOM 920 O O . GLN A 1 115 ? -0.801 0.404 13.467 1.00 98.81 115 GLN A O 1
ATOM 925 N N . ILE A 1 116 ? 1.400 0.065 13.118 1.00 98.75 116 ILE A N 1
ATOM 926 C CA . ILE A 1 116 ? 1.324 -0.170 11.678 1.00 98.75 116 ILE A CA 1
ATOM 927 C C . ILE A 1 116 ? 1.800 -1.586 11.376 1.00 98.75 116 ILE A C 1
ATOM 929 O O . ILE A 1 116 ? 2.850 -2.009 11.861 1.00 98.75 116 ILE A O 1
ATOM 933 N N . LEU A 1 117 ? 1.030 -2.322 10.578 1.00 98.69 117 LEU A N 1
ATOM 934 C CA . LEU A 1 117 ? 1.541 -3.498 9.882 1.00 98.69 117 LEU A CA 1
ATOM 935 C C . LEU A 1 117 ? 2.085 -3.039 8.536 1.00 98.69 117 LEU A C 1
ATOM 937 O O . LEU A 1 117 ? 1.347 -2.435 7.768 1.00 98.69 117 LEU A O 1
ATOM 941 N N . GLU A 1 118 ? 3.337 -3.365 8.245 1.00 98.12 118 GLU A N 1
ATOM 942 C CA . GLU A 1 118 ? 3.961 -3.117 6.950 1.00 98.12 118 GLU A CA 1
ATOM 943 C C . GLU A 1 118 ? 4.303 -4.449 6.279 1.00 98.12 118 GLU A C 1
ATOM 945 O O . GLU A 1 118 ? 4.849 -5.359 6.909 1.00 98.12 118 GLU A O 1
ATOM 950 N N . VAL A 1 119 ? 3.985 -4.561 4.992 1.00 97.31 119 VAL A N 1
ATOM 951 C CA . VAL A 1 119 ? 4.296 -5.717 4.152 1.00 97.31 119 VAL A CA 1
ATOM 952 C C . VAL A 1 119 ? 4.986 -5.216 2.895 1.00 97.31 119 VAL A C 1
ATOM 954 O O . VAL A 1 119 ? 4.464 -4.334 2.223 1.00 97.31 119 VAL A O 1
ATOM 957 N N . LYS A 1 120 ? 6.136 -5.796 2.554 1.00 95.31 120 LYS A N 1
ATOM 958 C CA . LYS A 1 120 ? 6.881 -5.472 1.333 1.00 95.31 120 LYS A CA 1
ATOM 959 C C . LYS A 1 120 ? 7.020 -6.708 0.452 1.00 95.31 120 LYS A C 1
ATOM 961 O O . LYS A 1 120 ? 7.094 -7.827 0.970 1.00 95.31 120 LYS A O 1
ATOM 966 N N . ASN A 1 121 ? 7.078 -6.531 -0.865 1.00 93.06 121 ASN A N 1
ATOM 967 C CA . ASN A 1 121 ? 7.485 -7.623 -1.749 1.00 93.06 121 ASN A CA 1
ATOM 968 C C . ASN A 1 121 ? 8.957 -7.994 -1.483 1.00 93.06 121 ASN A C 1
ATOM 970 O O . ASN A 1 121 ? 9.808 -7.147 -1.225 1.00 93.06 121 ASN A O 1
ATOM 974 N N . GLY A 1 122 ? 9.246 -9.294 -1.519 1.00 89.25 122 GLY A N 1
ATOM 975 C CA . GLY A 1 122 ? 10.595 -9.834 -1.375 1.00 89.25 122 GLY A CA 1
ATOM 976 C C . GLY A 1 122 ? 11.105 -10.451 -2.680 1.00 89.25 122 GLY A C 1
ATOM 977 O O . GLY A 1 122 ? 10.332 -10.603 -3.624 1.00 89.25 122 GLY A O 1
ATOM 978 N N . PRO A 1 123 ? 12.373 -10.887 -2.731 1.00 90.50 123 PRO A N 1
ATOM 979 C CA . PRO A 1 123 ? 13.332 -10.925 -1.624 1.00 90.50 123 PRO A CA 1
ATOM 980 C C . PRO A 1 123 ? 13.886 -9.539 -1.252 1.00 90.50 123 PRO A C 1
ATOM 982 O O . PRO A 1 123 ? 14.154 -8.718 -2.120 1.00 90.50 123 PRO A O 1
ATOM 985 N N . TYR A 1 124 ? 14.097 -9.291 0.046 1.00 88.00 124 TYR A N 1
ATOM 986 C CA . TYR A 1 124 ? 14.651 -8.021 0.530 1.00 88.00 124 TYR A CA 1
ATOM 987 C C . TYR A 1 124 ? 16.169 -7.954 0.315 1.00 88.00 124 TYR A C 1
ATOM 989 O O . TYR A 1 124 ? 16.912 -8.822 0.774 1.00 88.00 124 TYR A O 1
ATOM 997 N N . VAL A 1 125 ? 16.634 -6.895 -0.352 1.00 90.25 125 VAL A N 1
ATOM 998 C CA . VAL A 1 125 ? 18.042 -6.725 -0.765 1.00 90.25 125 VAL A CA 1
ATOM 999 C C . VAL A 1 125 ? 18.895 -5.916 0.222 1.00 90.25 125 VAL A C 1
ATOM 1001 O O . VAL A 1 125 ? 20.099 -5.753 0.011 1.00 90.25 125 VAL A O 1
ATOM 1004 N N . GLY A 1 126 ? 18.297 -5.455 1.324 1.00 90.31 126 GLY A N 1
ATOM 1005 C CA . GLY A 1 126 ? 18.951 -4.639 2.347 1.00 90.31 126 GLY A CA 1
ATOM 1006 C C . GLY A 1 126 ? 18.859 -3.134 2.061 1.00 90.31 126 GLY A C 1
ATOM 1007 O O . GLY A 1 126 ? 18.828 -2.721 0.905 1.00 90.31 126 GLY A O 1
ATOM 1008 N N . PRO A 1 127 ? 18.851 -2.286 3.104 1.00 88.69 127 PRO A N 1
ATOM 1009 C CA . PRO A 1 127 ? 18.378 -0.903 3.010 1.00 88.69 127 PRO A CA 1
ATOM 1010 C C . PRO A 1 127 ? 19.194 -0.027 2.055 1.00 88.69 127 PRO A C 1
ATOM 1012 O O . PRO A 1 127 ? 18.630 0.832 1.392 1.00 88.69 127 PRO A O 1
ATOM 1015 N N . GLU A 1 128 ? 20.507 -0.244 1.966 1.00 91.19 128 GLU A N 1
ATOM 1016 C CA . GLU A 1 128 ? 21.395 0.547 1.101 1.00 91.19 128 GLU A CA 1
ATOM 1017 C C . GLU A 1 128 ? 21.237 0.219 -0.388 1.00 91.19 128 GLU A C 1
ATOM 1019 O O . GLU A 1 128 ? 21.494 1.070 -1.234 1.00 91.19 128 GLU A O 1
ATOM 1024 N N . LYS A 1 129 ? 20.823 -1.012 -0.709 1.00 90.69 129 LYS A N 1
ATOM 1025 C CA . LYS A 1 129 ? 20.559 -1.454 -2.088 1.00 90.69 129 LYS A CA 1
ATOM 1026 C C . LYS A 1 129 ? 19.105 -1.240 -2.494 1.00 90.69 129 LYS A C 1
ATOM 1028 O O . LYS A 1 129 ? 18.812 -1.153 -3.677 1.00 90.69 129 LYS A O 1
ATOM 1033 N N . ASP A 1 130 ? 18.223 -1.205 -1.504 1.00 90.50 130 ASP A N 1
ATOM 1034 C CA . ASP A 1 130 ? 16.777 -1.139 -1.659 1.00 90.50 130 ASP A CA 1
ATOM 1035 C C . ASP A 1 130 ? 16.273 0.289 -1.885 1.00 90.50 130 ASP A C 1
ATOM 1037 O O . ASP A 1 130 ? 15.373 0.508 -2.690 1.00 90.50 130 ASP A O 1
ATOM 1041 N N . ARG A 1 131 ? 16.854 1.278 -1.188 1.00 89.50 131 ARG A N 1
ATOM 1042 C CA . ARG A 1 131 ? 16.329 2.648 -1.190 1.00 89.50 131 ARG A CA 1
ATOM 1043 C C . ARG A 1 131 ? 17.394 3.729 -1.054 1.00 89.50 131 ARG A C 1
ATOM 1045 O O . ARG A 1 131 ? 18.401 3.576 -0.365 1.00 89.50 131 ARG A O 1
ATOM 1052 N N . LYS A 1 132 ? 17.096 4.887 -1.643 1.00 91.12 132 LYS A N 1
ATOM 1053 C CA . LYS A 1 132 ? 17.802 6.157 -1.435 1.00 91.12 132 LYS A CA 1
ATOM 1054 C C . LYS A 1 132 ? 16.954 7.057 -0.532 1.00 91.12 132 LYS A C 1
ATOM 1056 O O . LYS A 1 132 ? 15.745 7.129 -0.708 1.00 91.12 132 LYS A O 1
ATOM 1061 N N . ARG A 1 133 ? 17.585 7.754 0.418 1.00 90.94 133 ARG A N 1
ATOM 1062 C CA . ARG A 1 133 ? 16.918 8.781 1.238 1.00 90.94 133 ARG A CA 1
ATOM 1063 C C . ARG A 1 133 ? 16.876 10.112 0.482 1.00 90.94 133 ARG A C 1
ATOM 1065 O O . ARG A 1 133 ? 17.849 10.444 -0.202 1.00 90.94 133 ARG A O 1
ATOM 1072 N N . ILE A 1 134 ? 15.769 10.830 0.621 1.00 89.56 134 ILE A N 1
ATOM 1073 C CA . ILE A 1 134 ? 15.495 12.134 0.005 1.00 89.56 134 ILE A CA 1
ATOM 1074 C C . ILE A 1 134 ? 15.271 13.196 1.074 1.00 89.56 134 ILE A C 1
ATOM 1076 O O . ILE A 1 134 ? 14.919 12.802 2.210 1.00 89.56 134 ILE A O 1
#

Sequence (134 aa):
MKTEKIIDNNNILAIIVRSEDWEVGLNFASSDEDFIQAGFWNYEKGKQLLPHIHLEAKREILKTQEVIFVKNGSLRADIFTDEGKLFKSVELHQGDTGVFLNGGHGYEILEEGTQILEVKNGPYVGPEKDRKRI

Radius of gyration: 15.85 Å; chains: 1; bounding box: 42×41×36 Å

InterPro domains:
  IPR011051 RmlC-like cupin domain superfamily [SSF51182] (28-125)
  IPR014710 RmlC-like jelly roll fold [G3DSA:2.60.120.10] (26-123)

Organism: NCBI:txid1802206

pLDDT: mean 95.5, std 3.31, range [84.38, 98.81]